Protein AF-A0A3M1YVV4-F1 (afdb_monomer_lite)

Radius of gyration: 16.79 Å; chains: 1; bounding box: 47×25×46 Å

Secondary structure (DSSP, 8-state):
----EEEEEETTEEEEEE-S-SS-EEETTEEP-TT-EEE-TT-EEEETTEEEE------------------

Foldseek 3Di:
DPDQWDWDDDPQWIWIAGPPAPQAKDWPNHGHYNVTDIDDQQIWIDRRPDIDGDHDDPPPPPPPPPPPDDD

Sequence (71 aa):
SRPHARLQCTENHWVIYDLGSSNGTFVNDNPVSEKGRPLRDGDIIQMGTTLIVFRAKEAQASDSTNGDTVS

Structure (mmCIF, N/CA/C/O backbone):
data_AF-A0A3M1YVV4-F1
#
_entry.id   AF-A0A3M1YVV4-F1
#
loop_
_atom_site.group_PDB
_atom_site.id
_atom_site.type_symbol
_atom_site.label_atom_id
_atom_site.label_alt_id
_atom_sit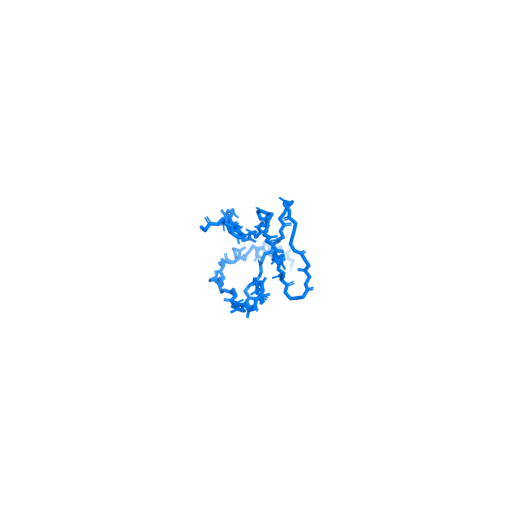e.label_comp_id
_atom_site.label_asym_id
_atom_site.label_entity_id
_atom_site.label_seq_id
_atom_site.pdbx_PDB_ins_code
_atom_site.Cartn_x
_atom_site.Cartn_y
_atom_site.Cartn_z
_atom_site.occupancy
_atom_site.B_iso_or_equiv
_atom_site.auth_seq_id
_atom_site.auth_comp_id
_atom_site.auth_asym_id
_atom_site.auth_atom_id
_atom_site.pdbx_PDB_model_num
ATOM 1 N N . SER A 1 1 ? -8.861 10.960 9.244 1.00 69.38 1 SER A N 1
ATOM 2 C CA . SER A 1 1 ? -8.155 10.027 8.347 1.00 69.38 1 SER A CA 1
ATOM 3 C C . SER A 1 1 ? -6.686 10.039 8.733 1.00 69.38 1 SER A C 1
ATOM 5 O O . SER A 1 1 ? -6.085 11.104 8.671 1.00 69.38 1 SER A O 1
ATOM 7 N N . ARG A 1 2 ? -6.135 8.926 9.235 1.00 80.75 2 ARG A N 1
ATOM 8 C CA . ARG A 1 2 ? -4.675 8.749 9.341 1.00 80.75 2 ARG A CA 1
ATOM 9 C C . ARG A 1 2 ? -4.214 8.083 8.040 1.00 80.75 2 ARG A C 1
ATOM 11 O O . ARG A 1 2 ? -4.945 7.218 7.554 1.00 80.75 2 ARG A O 1
ATOM 18 N N . PRO A 1 3 ? -3.072 8.476 7.456 1.00 84.06 3 PRO A N 1
ATOM 19 C CA . PRO A 1 3 ? -2.578 7.816 6.257 1.00 84.06 3 PRO A CA 1
ATOM 20 C C . PRO A 1 3 ? -2.289 6.343 6.574 1.00 84.06 3 PRO A C 1
ATOM 22 O O . PRO A 1 3 ? -1.740 6.030 7.626 1.00 84.06 3 PRO A O 1
ATOM 25 N N . HIS A 1 4 ? -2.718 5.447 5.687 1.00 88.75 4 HIS A N 1
ATOM 26 C CA . HIS A 1 4 ? -2.602 4.000 5.890 1.00 88.75 4 HIS A CA 1
ATOM 27 C C . HIS A 1 4 ? -1.228 3.502 5.431 1.00 88.75 4 HIS A C 1
ATOM 29 O O . HIS A 1 4 ? -0.490 2.881 6.189 1.00 88.75 4 HIS A O 1
ATOM 35 N N . ALA A 1 5 ? -0.865 3.876 4.205 1.00 94.00 5 ALA A N 1
ATOM 36 C CA . ALA A 1 5 ? 0.383 3.514 3.564 1.00 94.00 5 ALA A CA 1
ATOM 37 C C . ALA A 1 5 ? 0.902 4.667 2.696 1.00 94.00 5 ALA A C 1
ATOM 39 O O . ALA A 1 5 ? 0.147 5.560 2.302 1.00 94.00 5 ALA A O 1
ATOM 40 N N . ARG A 1 6 ? 2.195 4.626 2.373 1.00 95.06 6 ARG A N 1
ATOM 41 C CA . ARG A 1 6 ? 2.858 5.523 1.419 1.00 95.06 6 ARG A CA 1
ATOM 42 C C . ARG A 1 6 ? 3.452 4.706 0.283 1.00 95.06 6 ARG A C 1
ATOM 44 O O . ARG A 1 6 ? 4.173 3.751 0.540 1.00 95.06 6 ARG A O 1
ATOM 51 N N . LEU A 1 7 ? 3.205 5.130 -0.952 1.00 94.75 7 LEU A N 1
ATOM 52 C CA . LEU A 1 7 ? 3.906 4.647 -2.140 1.00 94.75 7 LEU A CA 1
ATOM 53 C C . LEU A 1 7 ? 5.026 5.625 -2.489 1.00 94.75 7 LEU A C 1
ATOM 55 O O . LEU A 1 7 ? 4.804 6.835 -2.520 1.00 94.75 7 LEU A O 1
ATOM 59 N N . GLN A 1 8 ? 6.216 5.104 -2.756 1.00 95.50 8 GLN A N 1
ATOM 60 C CA . 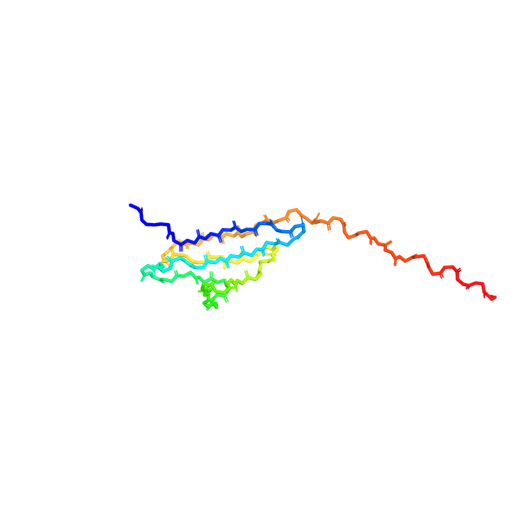GLN A 1 8 ? 7.359 5.873 -3.225 1.00 95.50 8 GLN A CA 1
ATOM 61 C C . GLN A 1 8 ? 7.882 5.246 -4.513 1.00 95.50 8 GLN A C 1
ATOM 63 O O . GLN A 1 8 ? 8.117 4.041 -4.561 1.00 95.50 8 GLN A O 1
ATOM 68 N N . CYS A 1 9 ? 8.061 6.069 -5.542 1.00 91.12 9 CYS A N 1
ATOM 69 C CA . CYS A 1 9 ? 8.747 5.680 -6.766 1.00 91.12 9 CYS A CA 1
ATOM 70 C C . CYS A 1 9 ? 10.184 6.200 -6.698 1.00 91.12 9 CYS A C 1
ATOM 72 O O . CYS A 1 9 ? 10.396 7.395 -6.480 1.00 91.12 9 CYS A O 1
ATOM 74 N N . THR A 1 10 ? 11.160 5.312 -6.852 1.00 85.75 10 THR A N 1
ATOM 75 C CA . THR A 1 10 ? 12.584 5.652 -6.931 1.00 85.75 10 THR A CA 1
ATOM 76 C C . THR A 1 10 ? 13.148 5.083 -8.218 1.00 85.75 10 THR A C 1
ATOM 78 O O . THR A 1 10 ? 13.151 3.862 -8.383 1.00 85.75 10 THR A O 1
ATOM 81 N N . GLU A 1 11 ? 13.618 5.965 -9.101 1.00 79.69 11 GLU A N 1
ATOM 82 C CA . GLU A 1 11 ? 14.082 5.650 -10.459 1.00 79.69 11 GLU A CA 1
ATOM 83 C C . GLU A 1 11 ? 13.033 4.836 -11.231 1.00 79.69 11 GLU A C 1
ATOM 85 O O . GLU A 1 11 ? 12.128 5.423 -11.818 1.00 79.69 11 GLU A O 1
ATOM 90 N N . ASN A 1 12 ? 13.097 3.505 -11.149 1.00 81.81 12 ASN A N 1
ATOM 91 C CA . ASN A 1 12 ? 12.212 2.574 -11.850 1.00 81.81 12 ASN A CA 1
ATOM 92 C C . ASN A 1 12 ? 11.532 1.550 -10.921 1.00 81.81 12 ASN A C 1
ATOM 94 O O . ASN A 1 12 ? 10.950 0.575 -11.395 1.00 81.81 12 ASN A O 1
ATOM 98 N N . HIS A 1 13 ? 11.602 1.740 -9.604 1.00 88.69 13 HIS A N 1
ATOM 99 C CA . HIS A 1 13 ? 11.041 0.810 -8.628 1.00 88.69 13 HIS A CA 1
ATOM 100 C C . HIS A 1 13 ? 10.019 1.493 -7.731 1.00 88.69 13 HIS A C 1
ATOM 102 O O . HIS A 1 13 ? 10.209 2.624 -7.282 1.00 88.69 13 HIS A O 1
ATOM 108 N N . TRP A 1 14 ? 8.946 0.766 -7.436 1.00 94.75 14 TRP A N 1
ATOM 109 C CA . TRP A 1 14 ? 7.937 1.184 -6.478 1.00 94.75 14 TRP A CA 1
ATOM 110 C C . TRP A 1 14 ? 8.150 0.477 -5.151 1.00 94.75 14 TRP A C 1
ATOM 112 O O . TRP A 1 14 ? 8.390 -0.727 -5.109 1.00 94.75 14 TRP A O 1
ATOM 122 N N . VAL A 1 15 ? 8.037 1.227 -4.060 1.00 96.19 15 VAL A N 1
ATOM 123 C CA . VAL A 1 15 ? 8.105 0.707 -2.696 1.00 96.19 15 VAL A CA 1
ATOM 124 C C . VAL A 1 15 ? 6.889 1.205 -1.927 1.00 96.19 15 VAL A C 1
ATOM 126 O O . VAL A 1 15 ? 6.567 2.394 -1.960 1.00 96.19 15 VAL A O 1
ATOM 129 N N . ILE A 1 16 ? 6.208 0.297 -1.234 1.00 96.94 16 ILE A N 1
ATOM 130 C CA . ILE A 1 16 ? 5.117 0.618 -0.314 1.00 96.94 16 ILE A CA 1
ATOM 131 C C . ILE A 1 16 ? 5.604 0.544 1.129 1.00 96.94 16 ILE A C 1
ATOM 133 O O . ILE A 1 16 ? 6.324 -0.380 1.493 1.00 96.94 16 ILE A O 1
ATOM 137 N N . TYR A 1 17 ? 5.189 1.502 1.950 1.00 97.06 17 TYR A N 1
ATOM 138 C CA . TYR A 1 17 ? 5.480 1.584 3.379 1.00 97.06 17 TYR A CA 1
ATOM 139 C C . TYR A 1 17 ? 4.169 1.614 4.152 1.00 97.06 17 TYR A C 1
ATOM 141 O O . TYR A 1 17 ? 3.276 2.382 3.792 1.00 97.06 17 TYR A O 1
ATOM 149 N N . ASP A 1 18 ? 4.069 0.834 5.223 1.00 96.06 18 ASP A N 1
ATOM 150 C CA . ASP A 1 18 ? 2.984 0.989 6.191 1.00 96.06 18 ASP A CA 1
ATOM 151 C C . ASP A 1 18 ? 3.283 2.176 7.118 1.00 96.06 18 ASP A C 1
ATOM 153 O O . ASP A 1 18 ? 4.441 2.400 7.472 1.00 96.06 18 ASP A O 1
ATOM 157 N N . LEU A 1 19 ? 2.262 2.957 7.483 1.00 94.75 19 LEU A N 1
ATOM 158 C CA . LEU A 1 19 ? 2.408 4.165 8.309 1.00 94.75 19 LEU A CA 1
ATOM 159 C C . LEU A 1 19 ? 1.769 4.019 9.701 1.00 94.75 19 LEU A C 1
ATOM 161 O O . LEU A 1 19 ? 1.246 4.986 10.267 1.00 94.75 19 LEU A O 1
ATOM 165 N N . GLY A 1 20 ? 1.773 2.804 10.251 1.00 89.00 20 GLY A N 1
ATOM 166 C CA . GLY A 1 20 ? 1.106 2.500 11.515 1.00 89.00 20 GLY A CA 1
ATOM 167 C C . GLY A 1 20 ? -0.407 2.430 11.332 1.00 89.00 20 GLY A C 1
ATOM 168 O O . GLY A 1 20 ? -1.174 3.021 12.112 1.00 89.00 20 GLY A O 1
ATOM 169 N N . SER A 1 21 ? -0.817 1.761 10.253 1.00 88.69 21 SER A N 1
ATOM 170 C CA . SER A 1 21 ? -2.214 1.483 9.942 1.00 88.69 21 SER A CA 1
ATOM 171 C C . SER A 1 21 ? -2.871 0.659 11.053 1.00 88.69 21 SER A C 1
ATOM 173 O O . SER A 1 21 ? -2.241 -0.180 11.691 1.00 88.69 21 SER A O 1
ATOM 175 N N . SER A 1 22 ? -4.166 0.879 11.302 1.00 89.81 22 SER A N 1
ATOM 176 C CA . SER A 1 22 ? -4.881 0.131 12.347 1.00 89.81 22 SER A CA 1
ATOM 177 C C . SER A 1 22 ? -5.051 -1.348 12.003 1.00 89.81 22 SER A C 1
ATOM 179 O O . SER A 1 22 ? -5.039 -2.181 12.901 1.00 89.81 22 SER A O 1
ATOM 181 N N . ASN A 1 23 ? -5.202 -1.665 10.714 1.00 91.06 23 ASN A N 1
ATOM 182 C CA . ASN A 1 23 ? -5.477 -3.022 10.240 1.00 91.06 23 ASN A CA 1
ATOM 183 C C . ASN A 1 23 ? -4.296 -3.653 9.490 1.00 91.06 23 ASN A C 1
ATOM 185 O O . ASN A 1 23 ? -4.443 -4.755 8.971 1.00 91.06 23 ASN A O 1
ATOM 189 N N . GLY A 1 24 ? -3.153 -2.972 9.406 1.00 92.94 24 GLY A N 1
ATOM 190 C CA . GLY A 1 24 ? -2.032 -3.404 8.580 1.00 92.94 24 GLY A CA 1
ATOM 191 C C . GLY A 1 24 ? -2.208 -3.078 7.093 1.00 92.94 24 GLY A C 1
ATOM 192 O O . GLY A 1 24 ? -3.318 -2.898 6.575 1.00 92.94 24 GLY A O 1
ATOM 193 N N . THR A 1 25 ? -1.071 -3.057 6.403 1.00 96.62 25 THR A N 1
ATOM 194 C CA . THR A 1 25 ? -0.967 -3.073 4.943 1.00 96.62 25 THR A CA 1
ATOM 195 C C . THR A 1 25 ? -0.273 -4.365 4.530 1.00 96.62 25 THR A C 1
ATOM 197 O O . THR A 1 25 ? 0.756 -4.725 5.104 1.00 96.62 25 THR A O 1
ATOM 200 N N . PHE A 1 26 ? -0.807 -5.056 3.527 1.00 97.56 26 PHE A N 1
ATOM 201 C CA . PHE A 1 26 ? -0.256 -6.315 3.025 1.00 97.56 26 PHE A CA 1
ATOM 202 C C . PHE A 1 26 ? -0.048 -6.250 1.516 1.00 97.56 26 PHE A C 1
ATOM 204 O O . PHE A 1 26 ? -0.765 -5.536 0.820 1.00 97.56 26 PHE A O 1
ATOM 211 N N . VAL A 1 27 ? 0.923 -7.009 1.016 1.00 98.06 27 VAL A N 1
ATOM 212 C CA . VAL A 1 27 ? 1.159 -7.250 -0.412 1.00 98.06 27 VAL A CA 1
ATOM 213 C C . VAL A 1 27 ? 1.194 -8.754 -0.626 1.00 98.06 27 VAL A C 1
ATOM 215 O O . VAL A 1 27 ? 2.059 -9.416 -0.049 1.00 98.06 27 VAL A O 1
ATOM 218 N N . ASN A 1 28 ? 0.278 -9.289 -1.434 1.00 97.19 28 ASN A N 1
ATOM 219 C CA . ASN A 1 28 ? 0.120 -10.730 -1.668 1.00 97.19 28 ASN A CA 1
ATOM 220 C C . ASN A 1 28 ? 0.133 -11.509 -0.336 1.00 97.19 28 ASN A C 1
ATOM 222 O O . ASN A 1 28 ? 1.015 -12.335 -0.107 1.00 97.19 28 ASN A O 1
ATOM 226 N N . ASP A 1 29 ? -0.753 -11.132 0.591 1.00 96.19 29 ASP A N 1
ATOM 227 C CA . ASP A 1 29 ? -0.895 -11.689 1.952 1.00 96.19 29 ASP A CA 1
ATOM 228 C C . ASP A 1 29 ? 0.300 -11.503 2.902 1.00 96.19 29 ASP A C 1
ATOM 230 O O . ASP A 1 29 ? 0.268 -11.929 4.057 1.00 96.19 29 ASP A O 1
ATOM 234 N N . ASN A 1 30 ? 1.355 -10.816 2.470 1.00 96.88 30 ASN A N 1
ATOM 235 C CA . ASN A 1 30 ? 2.528 -10.585 3.297 1.00 96.88 30 ASN A CA 1
ATOM 236 C C . ASN A 1 30 ? 2.532 -9.169 3.893 1.00 96.88 30 ASN A C 1
ATOM 238 O O . ASN A 1 30 ? 2.361 -8.201 3.148 1.00 96.88 30 ASN A O 1
ATOM 242 N N . PRO A 1 31 ? 2.816 -9.000 5.197 1.00 95.88 31 PRO A N 1
ATOM 243 C CA . PRO A 1 31 ? 2.778 -7.690 5.834 1.00 95.88 31 PRO A CA 1
ATOM 244 C C . PRO A 1 31 ? 3.852 -6.746 5.276 1.00 95.88 31 PRO A C 1
ATOM 246 O O . PRO A 1 31 ? 4.995 -7.134 4.983 1.00 95.88 31 PRO A O 1
ATOM 249 N N . VAL A 1 32 ? 3.469 -5.479 5.150 1.00 96.94 32 VAL A N 1
ATOM 250 C CA . VAL A 1 32 ? 4.345 -4.343 4.867 1.00 96.94 32 VAL A CA 1
ATOM 251 C C . VAL A 1 32 ? 4.723 -3.698 6.196 1.00 96.94 32 VAL A C 1
ATOM 253 O O . VAL A 1 32 ? 3.880 -3.504 7.064 1.00 96.94 32 VAL A O 1
ATOM 256 N N . SER A 1 33 ? 6.001 -3.370 6.358 1.00 95.50 33 SER A N 1
ATOM 257 C CA . SER A 1 33 ? 6.506 -2.670 7.543 1.00 95.50 33 SER A CA 1
ATOM 258 C C . SER A 1 33 ? 6.892 -1.231 7.206 1.00 95.50 33 SER A C 1
ATOM 260 O O . SER A 1 33 ? 6.952 -0.849 6.034 1.00 95.50 33 SER A O 1
ATOM 262 N N . GLU A 1 34 ? 7.257 -0.455 8.223 1.00 93.94 34 GLU A N 1
ATOM 263 C CA . GLU A 1 34 ? 7.828 0.888 8.057 1.00 93.94 34 GLU A CA 1
ATOM 264 C C . GLU A 1 34 ? 9.159 0.890 7.281 1.00 93.94 34 GLU A C 1
ATOM 266 O O . GLU A 1 34 ? 9.558 1.920 6.745 1.00 93.94 34 GLU A O 1
ATOM 271 N N . LYS A 1 35 ? 9.843 -0.262 7.164 1.00 94.75 35 LYS A N 1
ATOM 272 C CA . LYS A 1 35 ? 11.052 -0.409 6.327 1.00 94.75 35 LYS A CA 1
ATOM 273 C C . LYS A 1 35 ? 10.743 -0.462 4.828 1.00 94.75 35 LYS A C 1
ATOM 275 O O . LYS A 1 35 ? 11.651 -0.318 4.014 1.00 94.75 35 LYS A O 1
ATOM 280 N N . GLY A 1 36 ? 9.475 -0.645 4.474 1.00 94.75 36 GLY A N 1
ATOM 281 C CA . GLY A 1 36 ? 9.006 -0.721 3.101 1.00 94.75 36 GLY A CA 1
ATOM 282 C C . GLY A 1 36 ? 9.109 -2.113 2.482 1.00 94.75 36 GLY A C 1
ATOM 283 O O . GLY A 1 36 ? 9.827 -2.993 2.961 1.00 94.75 36 GLY A O 1
ATOM 284 N N . ARG A 1 37 ? 8.352 -2.313 1.405 1.00 95.62 37 ARG A N 1
ATOM 285 C CA . ARG A 1 37 ? 8.342 -3.520 0.576 1.00 95.62 37 ARG A CA 1
ATOM 286 C C . ARG A 1 37 ? 8.299 -3.121 -0.904 1.00 95.62 37 ARG A C 1
ATOM 288 O O . ARG A 1 37 ? 7.470 -2.282 -1.256 1.00 95.62 37 ARG A O 1
ATOM 295 N N . PRO A 1 38 ? 9.161 -3.687 -1.7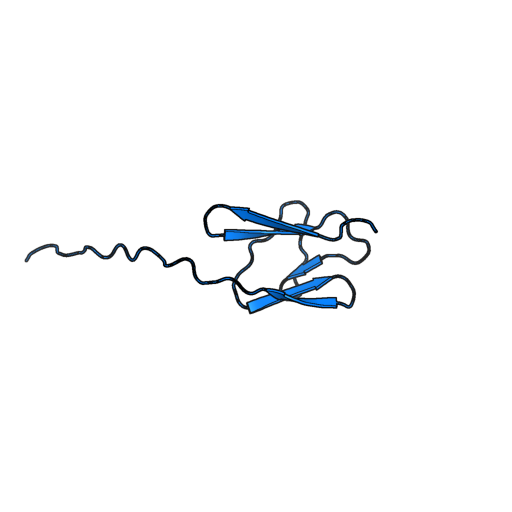68 1.00 95.44 38 PRO A N 1
ATOM 296 C CA . PRO A 1 38 ? 9.102 -3.423 -3.202 1.00 95.44 38 PRO A CA 1
ATOM 297 C C . PRO A 1 38 ? 7.811 -3.984 -3.809 1.00 95.44 38 PRO A C 1
ATOM 299 O O . PRO A 1 38 ? 7.347 -5.047 -3.396 1.00 95.44 38 PRO A O 1
ATOM 302 N N . LEU A 1 39 ? 7.267 -3.273 -4.792 1.00 95.81 39 LEU A N 1
ATOM 303 C CA . LEU A 1 39 ? 6.093 -3.662 -5.565 1.00 95.81 39 LEU A CA 1
ATOM 304 C C . LEU A 1 39 ? 6.475 -4.042 -6.993 1.00 95.81 39 LEU A C 1
ATOM 306 O O . LEU A 1 39 ? 7.389 -3.466 -7.588 1.00 95.81 39 LEU A O 1
ATOM 310 N N . ARG A 1 40 ? 5.723 -4.986 -7.549 1.00 93.94 40 ARG A N 1
ATOM 311 C CA . ARG A 1 40 ? 5.792 -5.442 -8.939 1.00 93.94 40 ARG A CA 1
ATOM 312 C C . ARG A 1 40 ? 4.427 -5.313 -9.595 1.00 93.94 40 ARG A C 1
ATOM 314 O O . ARG A 1 40 ? 3.409 -5.391 -8.911 1.00 93.94 40 ARG A O 1
ATOM 321 N N . ASP A 1 41 ? 4.401 -5.118 -10.915 1.00 94.00 41 ASP A N 1
ATOM 322 C CA . ASP A 1 41 ? 3.132 -5.101 -11.652 1.00 94.00 41 ASP A CA 1
ATOM 323 C C . ASP A 1 41 ? 2.309 -6.358 -11.341 1.00 94.00 41 ASP A C 1
ATOM 325 O O . ASP A 1 41 ? 2.834 -7.472 -11.327 1.00 94.00 41 ASP A O 1
ATOM 329 N N . GLY A 1 42 ? 1.023 -6.157 -11.059 1.00 96.00 42 GLY A N 1
ATOM 330 C CA . GLY A 1 42 ? 0.095 -7.224 -10.709 1.00 96.00 42 GLY A CA 1
ATOM 331 C C . GLY A 1 42 ? 0.012 -7.546 -9.217 1.00 96.00 42 GLY A C 1
ATOM 332 O O . GLY A 1 42 ? -0.887 -8.297 -8.843 1.00 96.00 42 GLY A O 1
ATOM 333 N N . ASP A 1 43 ? 0.868 -6.971 -8.365 1.00 97.50 43 ASP A N 1
ATOM 334 C CA . ASP A 1 43 ? 0.795 -7.184 -6.916 1.00 97.50 43 ASP A CA 1
ATOM 335 C C . ASP A 1 43 ? -0.562 -6.756 -6.337 1.00 97.50 43 ASP A C 1
ATOM 337 O O . ASP A 1 43 ? -1.108 -5.701 -6.677 1.00 97.50 43 ASP A O 1
ATOM 341 N N . ILE A 1 44 ? -1.092 -7.556 -5.410 1.00 98.19 44 ILE A N 1
ATOM 342 C CA . ILE A 1 44 ? -2.330 -7.256 -4.689 1.00 98.19 44 ILE A CA 1
ATOM 343 C C . ILE A 1 44 ? -1.975 -6.602 -3.360 1.00 98.19 44 ILE A C 1
ATOM 345 O O . ILE A 1 44 ? -1.404 -7.236 -2.474 1.00 98.19 44 ILE A O 1
ATOM 349 N N . ILE A 1 45 ? -2.348 -5.337 -3.206 1.00 97.69 45 ILE A N 1
ATOM 350 C CA . ILE A 1 45 ? -2.230 -4.587 -1.960 1.00 97.69 45 ILE A CA 1
ATOM 351 C C . ILE A 1 45 ? -3.544 -4.707 -1.190 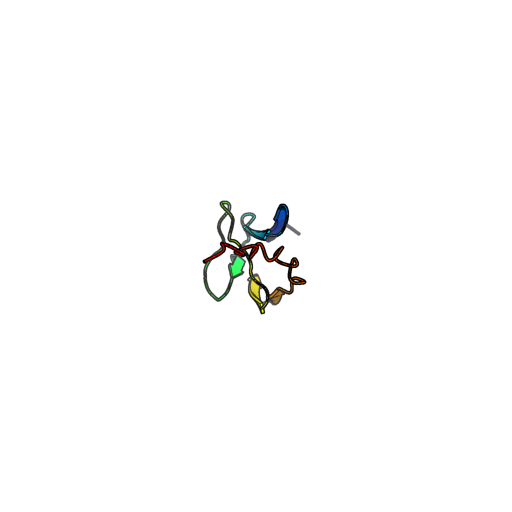1.00 97.69 45 ILE A C 1
ATOM 353 O O . ILE A 1 45 ? -4.602 -4.326 -1.691 1.00 97.69 45 ILE A O 1
ATOM 357 N N . GLN A 1 46 ? -3.476 -5.176 0.052 1.00 96.94 46 GLN A N 1
ATOM 358 C CA . GLN A 1 46 ? -4.608 -5.199 0.972 1.00 96.94 46 GLN A CA 1
ATOM 359 C C . GLN A 1 46 ? -4.434 -4.149 2.069 1.00 96.94 46 GLN A C 1
ATOM 361 O O . GLN A 1 46 ? -3.388 -4.052 2.709 1.00 96.94 46 GLN A O 1
ATOM 366 N N . MET A 1 47 ? -5.495 -3.384 2.309 1.00 93.19 47 MET A N 1
ATOM 367 C CA . MET A 1 47 ? -5.590 -2.367 3.352 1.00 93.19 47 MET A CA 1
ATOM 368 C C . MET A 1 47 ? -6.914 -2.535 4.095 1.00 93.19 47 MET A C 1
ATOM 370 O O . MET A 1 47 ? -7.964 -2.096 3.622 1.00 93.19 47 MET A O 1
ATOM 374 N N . GLY A 1 48 ? -6.882 -3.180 5.264 1.00 88.19 48 GLY A N 1
ATOM 375 C CA . GLY A 1 48 ? -8.109 -3.612 5.937 1.00 88.19 48 GLY A CA 1
ATOM 376 C C . GLY A 1 48 ? -8.919 -4.562 5.048 1.00 88.19 48 GLY A C 1
ATOM 377 O O . GLY A 1 48 ? -8.439 -5.637 4.697 1.00 88.19 48 GLY A O 1
ATOM 378 N N . THR A 1 49 ? -10.136 -4.160 4.672 1.00 90.94 49 THR A N 1
ATOM 379 C CA . THR A 1 49 ? -11.030 -4.916 3.773 1.00 90.94 49 THR A CA 1
ATOM 380 C C . THR A 1 49 ? -10.921 -4.498 2.304 1.00 90.94 49 THR A C 1
ATOM 382 O O . THR A 1 49 ? -11.605 -5.062 1.453 1.00 90.94 49 THR A O 1
ATOM 385 N N . THR A 1 50 ? -10.092 -3.502 1.992 1.00 93.25 50 THR A N 1
ATOM 386 C CA . THR A 1 50 ? -9.920 -2.987 0.631 1.00 93.25 50 THR A CA 1
ATOM 387 C C . THR A 1 50 ? -8.785 -3.723 -0.068 1.00 93.25 50 THR A C 1
ATOM 389 O O . THR A 1 50 ? -7.676 -3.783 0.463 1.00 93.25 50 THR A O 1
ATOM 392 N N . LEU A 1 51 ? -9.047 -4.221 -1.278 1.00 96.44 51 LEU A N 1
ATOM 393 C CA . LEU A 1 51 ? -8.048 -4.806 -2.173 1.00 96.44 51 LEU A CA 1
ATOM 394 C C . LEU A 1 51 ? -7.770 -3.861 -3.344 1.00 96.44 51 LEU A C 1
ATOM 396 O O . LEU A 1 51 ? -8.695 -3.316 -3.946 1.00 96.44 51 LEU A O 1
ATOM 400 N N . ILE A 1 52 ? -6.493 -3.674 -3.665 1.00 96.94 52 ILE A N 1
ATOM 401 C CA . ILE A 1 52 ? -6.005 -2.815 -4.745 1.00 96.94 52 ILE A CA 1
ATOM 402 C C . ILE A 1 52 ? -5.021 -3.625 -5.581 1.00 96.94 52 ILE A C 1
ATOM 404 O O . ILE A 1 52 ? -4.085 -4.202 -5.040 1.00 96.94 52 ILE A O 1
ATOM 408 N N . VAL A 1 53 ? -5.196 -3.637 -6.900 1.00 97.25 53 VAL A N 1
ATOM 409 C CA . VAL A 1 53 ? -4.202 -4.215 -7.815 1.00 97.25 53 VAL A CA 1
ATOM 410 C C . VAL A 1 53 ? -3.223 -3.122 -8.216 1.00 97.25 53 VAL A C 1
ATOM 412 O O . VAL A 1 53 ? -3.623 -2.096 -8.770 1.00 97.25 53 VAL A O 1
ATOM 415 N N . PHE A 1 54 ? -1.942 -3.338 -7.941 1.00 96.19 54 PHE A N 1
ATOM 416 C CA . PHE A 1 54 ? -0.883 -2.435 -8.349 1.00 96.19 54 PHE A CA 1
ATOM 417 C C . PHE A 1 54 ? -0.547 -2.639 -9.827 1.00 96.19 54 PHE A C 1
ATOM 419 O O . PHE A 1 54 ? -0.356 -3.766 -10.286 1.00 96.19 54 PHE A O 1
ATOM 426 N N . ARG A 1 55 ? -0.475 -1.534 -10.576 1.00 94.00 55 ARG A N 1
ATOM 427 C CA . ARG A 1 55 ? -0.086 -1.533 -11.986 1.00 94.00 55 ARG A CA 1
ATOM 428 C C . ARG A 1 55 ? 1.046 -0.551 -12.231 1.00 94.00 55 ARG A C 1
ATOM 430 O O . ARG A 1 55 ? 0.905 0.634 -11.931 1.00 94.00 55 ARG A O 1
ATOM 437 N N . ALA A 1 56 ? 2.135 -1.035 -12.810 1.00 88.81 56 ALA A N 1
ATOM 438 C CA . ALA A 1 56 ? 3.259 -0.227 -13.252 1.00 88.81 56 ALA A CA 1
ATOM 439 C C . ALA A 1 56 ? 3.460 -0.439 -14.751 1.00 88.81 56 ALA A C 1
ATOM 441 O O . ALA A 1 56 ? 3.481 -1.567 -15.233 1.00 88.81 56 ALA A O 1
ATOM 442 N N . LYS A 1 57 ? 3.642 0.652 -15.502 1.00 81.25 57 LYS A N 1
ATOM 443 C CA . LYS A 1 57 ? 4.195 0.524 -16.852 1.00 81.25 57 LYS A CA 1
ATOM 444 C C . LYS A 1 57 ? 5.597 -0.052 -16.715 1.00 81.25 57 LYS A C 1
ATOM 446 O O . LYS A 1 57 ? 6.367 0.457 -15.901 1.00 81.25 57 LYS A O 1
ATOM 451 N N . GLU A 1 58 ? 5.912 -1.079 -17.497 1.00 67.75 58 GLU A N 1
ATOM 452 C CA . GLU A 1 58 ? 7.278 -1.581 -17.595 1.00 67.75 58 GLU A CA 1
ATOM 453 C C . GLU A 1 58 ? 8.206 -0.399 -17.875 1.00 67.75 58 GLU A C 1
ATOM 455 O O . GLU A 1 58 ? 8.065 0.305 -18.882 1.00 67.75 58 GLU A O 1
ATOM 460 N N . ALA A 1 59 ? 9.137 -0.154 -16.956 1.00 60.78 59 ALA A N 1
ATOM 461 C CA . ALA A 1 59 ? 10.294 0.634 -17.302 1.00 60.78 59 ALA A CA 1
ATOM 462 C C . ALA A 1 59 ? 11.034 -0.194 -18.345 1.00 60.78 59 ALA A C 1
ATOM 464 O O . ALA A 1 59 ? 11.461 -1.303 -18.034 1.00 60.78 59 ALA A O 1
ATOM 465 N N . GLN A 1 60 ? 11.092 0.304 -19.581 1.00 49.59 60 GLN A N 1
ATOM 466 C CA . GLN A 1 60 ? 11.858 -0.308 -20.660 1.00 49.59 60 GLN A CA 1
ATOM 467 C C . GLN A 1 60 ? 13.243 -0.632 -20.098 1.00 49.59 60 GLN A C 1
ATOM 469 O O . GLN A 1 60 ? 14.033 0.279 -19.838 1.00 49.59 60 GLN A O 1
ATOM 474 N N . ALA A 1 61 ? 13.498 -1.910 -19.814 1.00 55.66 61 ALA A N 1
ATOM 475 C CA . ALA A 1 61 ? 14.824 -2.357 -19.455 1.00 55.66 61 ALA A CA 1
ATOM 476 C C . ALA A 1 61 ? 15.677 -2.018 -20.674 1.00 55.66 61 ALA A C 1
ATOM 478 O O . ALA A 1 61 ? 15.423 -2.527 -21.763 1.00 55.66 61 ALA A O 1
ATOM 479 N N . SER A 1 62 ? 16.602 -1.071 -20.525 1.00 52.84 62 SER A N 1
ATOM 480 C CA . SER A 1 62 ? 17.627 -0.827 -21.527 1.00 52.84 62 SER A CA 1
ATOM 481 C C . SER A 1 62 ? 18.380 -2.138 -21.685 1.00 52.84 62 SER A C 1
ATOM 483 O O . SER A 1 62 ? 19.176 -2.513 -20.822 1.00 52.84 62 SER A O 1
ATOM 485 N N . ASP A 1 63 ? 18.026 -2.859 -22.737 1.00 53.06 63 ASP A N 1
ATOM 486 C CA . ASP A 1 63 ? 18.559 -4.155 -23.101 1.00 53.06 63 ASP A CA 1
ATOM 487 C C . ASP A 1 63 ? 20.024 -3.958 -23.499 1.00 53.06 63 ASP A C 1
ATOM 489 O O . ASP A 1 63 ? 20.360 -3.647 -24.640 1.00 53.06 63 ASP A O 1
ATOM 493 N N . SER A 1 64 ? 20.925 -4.016 -22.521 1.00 59.25 64 SER A N 1
ATOM 494 C CA . SER A 1 64 ? 22.359 -4.026 -22.769 1.00 59.25 64 SER A CA 1
ATOM 495 C C . SER A 1 64 ? 22.787 -5.450 -23.110 1.00 59.25 64 SER A C 1
ATOM 497 O O . SER A 1 64 ? 23.389 -6.135 -22.287 1.00 59.25 64 SER A O 1
ATOM 499 N N . THR A 1 65 ? 22.497 -5.869 -24.342 1.00 55.88 65 THR A N 1
ATOM 500 C CA . THR A 1 65 ? 23.165 -7.002 -24.993 1.00 55.88 65 THR A CA 1
ATOM 501 C C . THR A 1 65 ? 23.896 -6.498 -26.237 1.00 55.88 65 THR A C 1
ATOM 503 O O . THR A 1 65 ? 23.523 -6.792 -27.365 1.00 55.88 65 THR A O 1
ATOM 506 N N . ASN A 1 66 ? 24.974 -5.735 -26.036 1.00 58.62 66 ASN A N 1
ATOM 507 C CA . ASN A 1 66 ? 26.018 -5.595 -27.055 1.00 58.62 66 ASN A CA 1
ATOM 508 C C . ASN A 1 66 ? 27.104 -6.627 -26.743 1.00 58.62 66 ASN A C 1
ATOM 510 O O . ASN A 1 66 ? 28.108 -6.327 -26.103 1.00 58.62 66 ASN A O 1
ATOM 514 N N . GLY A 1 67 ? 26.844 -7.864 -27.159 1.00 56.25 67 GLY A N 1
ATOM 515 C CA . GLY A 1 67 ? 27.776 -8.984 -27.108 1.00 56.25 67 GLY A CA 1
ATOM 516 C C . GLY A 1 67 ? 28.286 -9.371 -28.494 1.00 56.25 67 GLY A C 1
ATOM 517 O O . GLY A 1 67 ? 28.369 -10.557 -28.779 1.00 56.25 67 GLY A O 1
ATOM 518 N N . ASP A 1 68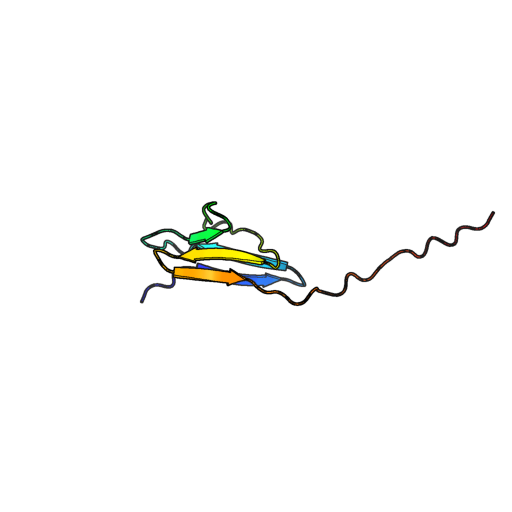 ? 28.620 -8.401 -29.350 1.00 56.34 68 ASP A N 1
ATOM 519 C CA . ASP A 1 68 ? 29.421 -8.653 -30.556 1.00 56.34 68 ASP A CA 1
ATOM 520 C C . ASP A 1 68 ? 30.899 -8.747 -30.145 1.00 56.34 68 ASP A C 1
ATOM 522 O O . ASP A 1 68 ? 31.665 -7.786 -30.211 1.00 56.34 68 ASP A O 1
ATOM 526 N N . THR A 1 69 ? 31.300 -9.922 -29.653 1.00 63.16 69 THR A N 1
ATOM 527 C CA . THR A 1 69 ? 32.710 -10.331 -29.633 1.00 63.16 69 THR A CA 1
ATOM 528 C C . THR A 1 69 ? 32.946 -11.282 -30.795 1.00 63.16 69 THR A C 1
ATOM 530 O O . THR A 1 69 ? 32.395 -12.377 -30.843 1.00 63.16 69 THR A O 1
ATOM 533 N N . VAL A 1 70 ? 33.776 -10.818 -31.725 1.00 65.81 70 VAL A N 1
ATOM 534 C CA . VAL A 1 70 ? 34.295 -11.525 -32.898 1.00 65.81 70 VAL A CA 1
ATOM 535 C C . VAL A 1 70 ? 34.915 -12.874 -32.520 1.00 65.81 70 VAL A C 1
ATOM 537 O O . VAL A 1 70 ? 35.744 -12.942 -31.610 1.00 65.81 70 VAL A O 1
ATOM 540 N N . SER A 1 71 ? 34.602 -13.919 -33.288 1.00 52.50 71 SER A N 1
ATOM 541 C CA . SER A 1 71 ? 35.530 -15.002 -33.656 1.00 52.50 71 SER A CA 1
ATOM 542 C C . SER A 1 71 ? 35.105 -15.622 -34.978 1.00 52.50 71 SER A C 1
ATOM 544 O O . SER A 1 7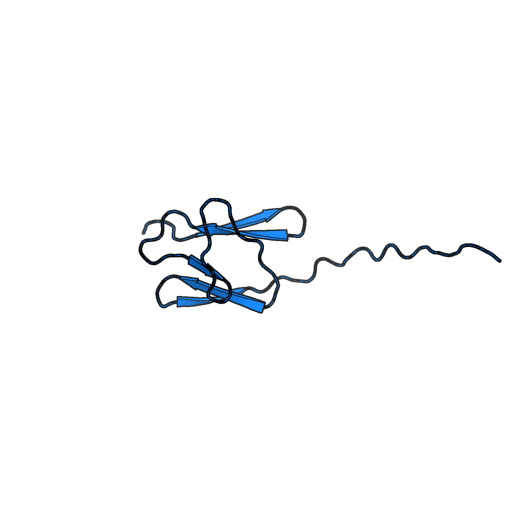1 ? 33.903 -15.937 -35.112 1.00 52.50 71 SER A O 1
#

pLDDT: mean 85.86, std 15.01, range [49.59, 98.19]